Protein AF-A0A7X7PUK9-F1 (afdb_monomer_lite)

Secondary structure (DSSP, 8-state):
----------SPPHHHHHHHHHHHHHHHHHHHHHHHHHHHHHHHHHT-HHHHHHHHHHHHTTS---STHHHHHHHHHHHHHHHHHT-B-TTSSBHHHHHHHHHHHHHHHS----

pLDDT: mean 83.89, std 15.98, range [38.12, 98.19]

Foldseek 3Di:
DDDDDPDDPPDDPPVVNVVVVVVLVVLLVVLLVQLLVQLVVQLVVCVPPVNLVVVLVVVQVVPDDDDPVSVVSSVVSVVVSVCQQCDADPVNDRPSSVVSSVVSSCVSSDDPDD

Structure (mmCIF, N/CA/C/O backbone):
data_AF-A0A7X7PUK9-F1
#
_entry.id   AF-A0A7X7PUK9-F1
#
loop_
_atom_site.group_PDB
_atom_site.id
_atom_site.type_symbol
_atom_site.label_atom_id
_atom_site.label_alt_id
_atom_site.label_comp_id
_atom_site.label_asym_id
_atom_site.label_entity_id
_atom_site.label_seq_id
_atom_site.pdbx_PDB_ins_code
_atom_site.Cartn_x
_atom_site.Cartn_y
_atom_site.Cartn_z
_atom_site.occupancy
_atom_site.B_iso_or_equiv
_atom_site.auth_seq_id
_atom_site.auth_comp_id
_atom_site.auth_asym_id
_atom_site.auth_atom_id
_atom_site.pdbx_PDB_model_num
ATOM 1 N N . MET A 1 1 ? 38.718 -3.426 -13.494 1.00 38.31 1 MET A N 1
ATOM 2 C CA . MET A 1 1 ? 38.649 -2.531 -14.668 1.00 38.31 1 MET A CA 1
ATOM 3 C C . MET A 1 1 ? 39.143 -3.312 -15.881 1.00 38.31 1 MET A C 1
ATOM 5 O O . MET A 1 1 ? 40.341 -3.380 -16.107 1.00 38.31 1 MET A O 1
ATOM 9 N N . LYS A 1 2 ? 38.241 -4.029 -16.570 1.00 41.88 2 LYS A N 1
ATOM 10 C CA . LYS A 1 2 ? 38.564 -4.798 -17.783 1.00 41.88 2 LYS A CA 1
ATOM 11 C C . LYS A 1 2 ? 38.097 -3.946 -18.960 1.00 41.88 2 LYS A C 1
ATOM 13 O O . LYS A 1 2 ? 36.901 -3.775 -19.173 1.00 41.88 2 LYS A O 1
ATOM 18 N N . LEU A 1 3 ? 39.072 -3.274 -19.557 1.00 57.41 3 LEU A N 1
ATOM 19 C CA . LEU A 1 3 ? 38.918 -2.259 -20.583 1.00 57.41 3 LEU A CA 1
ATOM 20 C C . LEU A 1 3 ? 38.643 -2.956 -21.925 1.00 57.41 3 LEU A C 1
ATOM 22 O O . LEU A 1 3 ? 39.429 -3.802 -22.331 1.00 57.41 3 LEU A O 1
ATOM 26 N N . LEU A 1 4 ? 37.507 -2.601 -22.529 1.00 65.06 4 LEU A N 1
ATOM 27 C CA . LEU A 1 4 ? 37.165 -2.630 -23.957 1.00 65.06 4 LEU A CA 1
ATOM 28 C C . LEU A 1 4 ? 37.753 -3.784 -24.788 1.00 65.06 4 LEU A C 1
ATOM 30 O O . LEU A 1 4 ? 38.869 -3.699 -25.288 1.00 65.06 4 LEU A O 1
ATOM 34 N N . ASP A 1 5 ? 36.930 -4.808 -25.010 1.00 58.03 5 ASP A N 1
ATOM 35 C CA . ASP A 1 5 ? 37.115 -5.777 -26.090 1.00 58.03 5 ASP A CA 1
ATOM 36 C C . ASP A 1 5 ? 36.481 -5.206 -27.377 1.00 58.03 5 ASP A C 1
ATOM 38 O O . ASP A 1 5 ? 35.262 -4.976 -27.401 1.00 58.03 5 ASP A O 1
ATOM 42 N N . PRO A 1 6 ? 37.263 -4.888 -28.424 1.00 58.97 6 PRO A N 1
ATOM 43 C CA . PRO A 1 6 ? 36.730 -4.485 -29.711 1.00 58.97 6 PRO A CA 1
ATOM 44 C C . PRO A 1 6 ? 36.421 -5.749 -30.523 1.00 58.97 6 PRO A C 1
ATOM 46 O O . PRO A 1 6 ? 37.280 -6.602 -30.699 1.00 58.97 6 PRO A O 1
ATOM 49 N N . HIS A 1 7 ? 35.210 -5.821 -31.080 1.00 54.09 7 HIS A N 1
ATOM 50 C CA . HIS A 1 7 ? 34.703 -6.888 -31.964 1.00 54.09 7 HIS A CA 1
ATOM 51 C C . HIS A 1 7 ? 34.008 -8.070 -31.270 1.00 54.09 7 HIS A C 1
ATOM 53 O O . HIS A 1 7 ? 34.460 -9.208 -31.273 1.00 54.09 7 HIS A O 1
ATOM 59 N N . GLY A 1 8 ? 32.786 -7.811 -30.804 1.00 43.72 8 GLY A N 1
ATOM 60 C CA . GLY A 1 8 ? 31.835 -8.870 -30.481 1.00 43.72 8 GLY A CA 1
ATOM 61 C C . GLY A 1 8 ? 30.426 -8.329 -30.294 1.00 43.72 8 GLY A C 1
ATOM 62 O O . GLY A 1 8 ? 30.021 -8.126 -29.162 1.00 43.72 8 GLY A O 1
ATOM 63 N N . ASN A 1 9 ? 29.731 -8.048 -31.403 1.00 52.09 9 ASN A N 1
ATOM 64 C CA . ASN A 1 9 ? 28.274 -8.048 -31.667 1.00 52.09 9 ASN A CA 1
ATOM 65 C C . ASN A 1 9 ? 27.247 -8.093 -30.492 1.00 52.09 9 ASN A C 1
ATOM 67 O O . ASN A 1 9 ? 26.225 -8.766 -30.596 1.00 52.09 9 ASN A O 1
ATOM 71 N N . ARG A 1 10 ? 27.489 -7.429 -29.357 1.00 53.94 10 ARG A N 1
ATOM 72 C CA . ARG A 1 10 ? 26.629 -7.473 -28.152 1.00 53.94 10 ARG A CA 1
ATOM 73 C C . ARG A 1 10 ? 26.007 -6.130 -27.788 1.00 53.94 10 ARG A C 1
ATOM 75 O O . ARG A 1 10 ? 25.262 -6.053 -26.818 1.00 53.94 10 ARG A O 1
ATOM 82 N N . TYR A 1 11 ? 26.283 -5.091 -28.565 1.00 58.47 11 TYR A N 1
ATOM 83 C CA . TYR A 1 11 ? 25.535 -3.846 -28.502 1.00 58.47 11 TYR A CA 1
ATOM 84 C C . TYR A 1 11 ? 24.442 -3.919 -29.562 1.00 58.47 11 TYR A C 1
ATOM 86 O O . TYR A 1 11 ? 24.739 -4.032 -30.750 1.00 58.47 11 TYR A O 1
ATOM 94 N N . LEU A 1 12 ? 23.181 -3.848 -29.136 1.00 61.19 12 LEU A N 1
ATOM 95 C CA . LEU A 1 12 ? 22.118 -3.357 -30.008 1.00 61.19 12 LEU A CA 1
ATOM 96 C C . LEU A 1 12 ? 22.638 -2.072 -30.676 1.00 61.19 12 LEU A C 1
ATOM 98 O O . LEU A 1 12 ? 23.304 -1.269 -30.011 1.00 61.19 12 LEU A O 1
ATOM 102 N N . GLY A 1 13 ? 22.390 -1.882 -31.977 1.00 80.38 13 GLY A N 1
ATOM 103 C CA . GLY A 1 13 ? 22.756 -0.624 -32.635 1.00 80.38 13 GLY A CA 1
ATOM 104 C C . GLY A 1 13 ? 22.222 0.550 -31.808 1.00 80.38 13 GLY A C 1
ATOM 105 O O . GLY A 1 13 ? 21.202 0.401 -31.142 1.00 80.38 13 GLY A O 1
ATOM 106 N N . ALA A 1 14 ? 22.896 1.704 -31.794 1.00 79.69 14 ALA A N 1
ATOM 107 C CA . ALA A 1 14 ? 22.550 2.807 -30.882 1.00 79.69 14 ALA A CA 1
ATOM 108 C C . ALA A 1 14 ? 21.038 3.137 -30.854 1.00 79.69 14 ALA A C 1
ATOM 110 O O . ALA A 1 14 ? 20.476 3.417 -29.798 1.00 79.69 14 ALA A O 1
ATOM 111 N N . VAL A 1 15 ? 20.361 3.017 -32.002 1.00 84.88 15 VAL A N 1
ATOM 112 C CA . VAL A 1 15 ? 18.902 3.158 -32.139 1.00 84.88 15 VAL A CA 1
ATOM 113 C C . VAL A 1 15 ? 18.127 2.086 -31.365 1.00 84.88 15 VAL A C 1
ATOM 115 O O . VAL A 1 15 ? 17.179 2.408 -30.652 1.00 84.88 15 VAL A O 1
ATOM 118 N N . ASP A 1 16 ? 18.513 0.822 -31.490 1.00 84.25 16 ASP A N 1
ATOM 119 C CA . ASP A 1 16 ? 17.865 -0.300 -30.815 1.00 84.25 16 ASP A CA 1
ATOM 120 C C . ASP A 1 16 ? 18.096 -0.263 -29.299 1.00 84.25 16 ASP A C 1
ATOM 122 O O . ASP A 1 16 ? 17.181 -0.554 -28.529 1.00 84.25 16 ASP A O 1
ATOM 126 N N . ALA A 1 17 ? 19.282 0.172 -28.860 1.00 84.25 17 ALA A N 1
ATOM 127 C CA . ALA A 1 17 ? 19.574 0.390 -27.445 1.00 84.25 17 ALA A CA 1
ATOM 128 C C . ALA A 1 17 ? 18.658 1.475 -26.852 1.00 84.25 17 ALA A C 1
ATOM 130 O O . ALA A 1 17 ? 18.011 1.245 -25.832 1.00 84.25 17 ALA A O 1
ATOM 131 N N . ILE A 1 18 ? 18.520 2.617 -27.540 1.00 88.94 18 ILE A N 1
ATOM 132 C CA . ILE A 1 18 ? 17.604 3.694 -27.138 1.00 88.94 18 ILE A CA 1
ATOM 133 C C . ILE A 1 18 ? 16.157 3.184 -27.086 1.00 88.94 18 ILE A C 1
ATOM 135 O O . ILE A 1 18 ? 15.461 3.408 -26.096 1.00 88.94 18 ILE A O 1
ATOM 139 N N . ARG A 1 19 ? 15.694 2.461 -28.117 1.00 90.19 19 ARG A N 1
ATOM 140 C CA . ARG A 1 19 ? 14.335 1.888 -28.147 1.00 90.19 19 ARG A CA 1
ATOM 141 C C . ARG A 1 19 ? 14.083 0.941 -26.975 1.00 90.19 19 ARG A C 1
ATOM 143 O O . ARG A 1 19 ? 13.017 1.029 -26.368 1.00 90.19 19 ARG A O 1
ATOM 150 N N . SER A 1 20 ? 15.049 0.081 -26.648 1.00 87.94 20 SER A N 1
ATOM 151 C CA . SER A 1 20 ? 14.966 -0.808 -25.485 1.00 87.94 20 SER A CA 1
ATOM 152 C C . SER A 1 20 ? 14.835 -0.007 -24.193 1.00 87.94 20 SER A C 1
ATOM 154 O O . SER A 1 20 ? 13.904 -0.242 -23.431 1.00 87.94 20 SER A O 1
ATOM 156 N N . SER A 1 21 ? 15.677 1.011 -23.987 1.00 89.88 21 SER A N 1
ATOM 157 C CA . SER A 1 21 ? 15.602 1.856 -22.789 1.00 89.88 21 SER A CA 1
ATOM 158 C C . SER A 1 21 ? 14.248 2.559 -22.646 1.00 89.88 21 SER A C 1
ATOM 160 O O . SER A 1 21 ? 13.695 2.607 -21.551 1.00 89.88 21 SER A O 1
ATOM 162 N N . PHE A 1 22 ? 13.664 3.064 -23.739 1.00 94.00 22 PHE A N 1
ATOM 163 C CA . PHE A 1 22 ? 12.316 3.647 -23.704 1.00 94.00 22 PHE A CA 1
ATOM 164 C C . PHE A 1 22 ? 11.229 2.615 -23.372 1.00 94.00 22 PHE A C 1
ATOM 166 O O . PHE A 1 22 ? 10.283 2.931 -22.648 1.00 94.00 22 PHE A O 1
ATOM 173 N N . ALA A 1 23 ? 11.345 1.389 -23.888 1.00 91.81 23 ALA A N 1
ATOM 174 C CA . ALA A 1 23 ? 10.409 0.311 -23.576 1.00 91.81 23 ALA A CA 1
ATOM 175 C C . ALA A 1 23 ? 10.485 -0.100 -22.095 1.00 91.81 23 ALA A C 1
ATOM 177 O O . ALA A 1 23 ? 9.444 -0.272 -21.451 1.00 91.81 23 ALA A O 1
ATOM 178 N N . ASP A 1 24 ? 11.696 -0.178 -21.545 1.00 91.69 24 ASP A N 1
ATOM 179 C CA . ASP A 1 24 ? 11.934 -0.486 -20.135 1.00 91.69 24 ASP A CA 1
ATOM 180 C C . ASP A 1 24 ? 11.370 0.618 -19.232 1.00 91.69 24 ASP A C 1
ATOM 182 O O . ASP A 1 24 ? 10.626 0.328 -18.294 1.00 91.69 24 ASP A O 1
ATOM 186 N N . LEU A 1 25 ? 11.620 1.892 -19.562 1.00 94.31 25 LEU A N 1
ATOM 187 C CA . LEU A 1 25 ? 11.069 3.038 -18.828 1.00 94.31 25 LEU A CA 1
ATOM 188 C C . LEU A 1 25 ? 9.538 3.048 -18.830 1.00 94.31 25 LEU A C 1
ATOM 190 O O . LEU A 1 25 ? 8.919 3.249 -17.784 1.00 94.31 25 LEU A O 1
ATOM 194 N N . ARG A 1 26 ? 8.912 2.791 -19.983 1.00 95.12 26 ARG A N 1
ATOM 195 C CA . ARG A 1 26 ? 7.448 2.719 -20.086 1.00 95.12 26 ARG A CA 1
ATOM 196 C C . ARG A 1 26 ? 6.882 1.584 -19.234 1.00 95.12 26 ARG A C 1
ATOM 198 O O . ARG A 1 26 ? 5.864 1.769 -18.568 1.00 95.12 26 ARG A O 1
ATOM 205 N N . THR A 1 27 ? 7.531 0.422 -19.257 1.00 95.12 27 THR A N 1
ATOM 206 C CA . THR A 1 27 ? 7.130 -0.735 -18.447 1.00 95.12 27 THR A CA 1
ATOM 207 C C . THR A 1 27 ? 7.252 -0.415 -16.963 1.00 95.12 27 THR A C 1
ATOM 209 O O . THR A 1 27 ? 6.293 -0.608 -16.219 1.00 95.12 27 THR A O 1
ATOM 212 N N . HIS A 1 28 ? 8.381 0.161 -16.550 1.00 95.19 28 HIS A N 1
ATOM 213 C CA . HIS A 1 28 ? 8.617 0.590 -15.176 1.00 95.19 28 HIS A CA 1
ATOM 214 C C . HIS A 1 28 ? 7.549 1.581 -14.693 1.00 95.19 28 HIS A C 1
ATOM 216 O O . HIS A 1 28 ? 6.930 1.351 -13.656 1.00 95.19 28 HIS A O 1
ATOM 222 N N . GLN A 1 29 ? 7.273 2.643 -15.458 1.00 96.50 29 GLN A N 1
ATOM 223 C CA . GLN A 1 29 ? 6.263 3.640 -15.089 1.00 96.50 29 GLN A CA 1
ATOM 224 C C . GLN A 1 29 ? 4.859 3.033 -14.988 1.00 96.50 29 GLN A C 1
ATOM 226 O O . GLN A 1 29 ? 4.134 3.310 -14.033 1.00 96.50 29 GLN A O 1
ATOM 231 N N . SER A 1 30 ? 4.475 2.175 -15.938 1.00 97.38 30 SER A N 1
ATOM 232 C CA . SER A 1 30 ? 3.171 1.508 -15.898 1.00 97.38 30 SER A CA 1
ATOM 233 C C . SER A 1 30 ? 3.041 0.558 -14.706 1.00 97.38 30 SER A C 1
ATOM 235 O O . SER A 1 30 ? 1.972 0.495 -14.101 1.00 97.38 30 SER A O 1
ATOM 237 N N . ALA A 1 31 ? 4.101 -0.186 -14.380 1.00 97.38 31 ALA A N 1
ATOM 238 C CA . ALA A 1 31 ? 4.127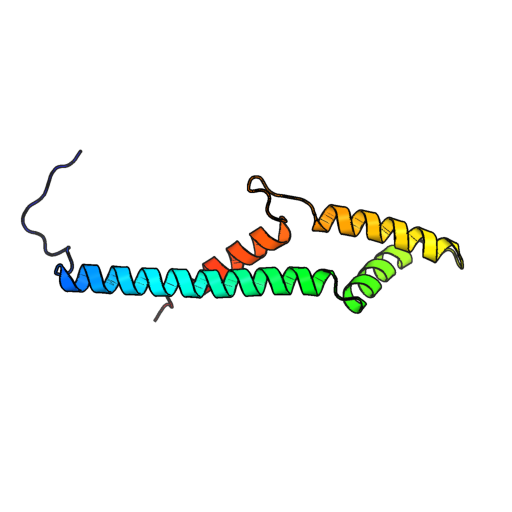 -1.085 -13.233 1.00 97.38 31 ALA A CA 1
ATOM 239 C C . ALA A 1 31 ? 4.043 -0.305 -11.918 1.00 97.38 31 ALA A C 1
ATOM 241 O O . ALA A 1 31 ? 3.258 -0.667 -11.047 1.00 97.38 31 ALA A O 1
ATOM 242 N N . LEU A 1 32 ? 4.788 0.798 -11.806 1.00 97.75 32 LEU A N 1
ATOM 243 C CA . LEU A 1 32 ? 4.771 1.665 -10.633 1.00 97.75 32 LEU A CA 1
ATOM 244 C C . LEU A 1 32 ? 3.380 2.260 -10.382 1.00 97.75 32 LEU A C 1
ATOM 246 O O . LEU A 1 32 ? 2.893 2.200 -9.258 1.00 97.75 32 LEU A O 1
ATOM 250 N N . MET A 1 33 ? 2.714 2.784 -11.415 1.00 98.19 33 MET A N 1
ATOM 251 C CA . MET A 1 33 ? 1.365 3.347 -11.265 1.00 98.19 33 MET A CA 1
ATOM 252 C C . MET A 1 33 ? 0.343 2.288 -10.843 1.00 98.19 33 MET A C 1
ATOM 254 O O . MET A 1 33 ? -0.450 2.531 -9.937 1.00 98.19 33 MET A O 1
ATOM 258 N N . ALA A 1 34 ? 0.399 1.095 -11.444 1.00 98.00 34 ALA A N 1
ATOM 259 C CA . ALA A 1 34 ? -0.463 -0.018 -11.048 1.00 98.00 34 ALA A CA 1
ATOM 260 C C . ALA A 1 34 ? -0.212 -0.451 -9.5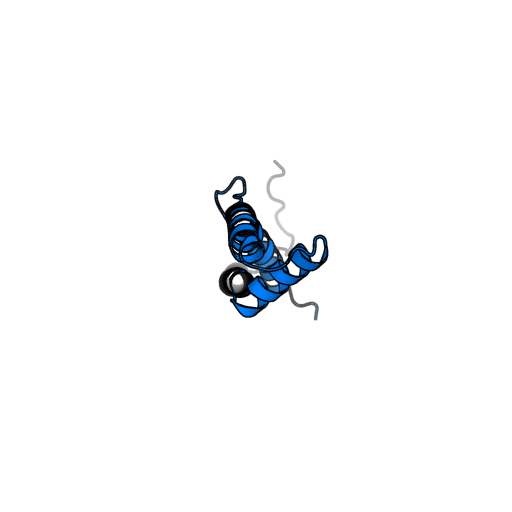96 1.00 98.00 34 ALA A C 1
ATOM 262 O O . ALA A 1 34 ? -1.153 -0.762 -8.873 1.00 98.00 34 ALA A O 1
ATOM 263 N N . ALA A 1 35 ? 1.047 -0.441 -9.164 1.00 98.12 35 ALA A N 1
ATOM 264 C CA . ALA A 1 35 ? 1.423 -0.801 -7.809 1.00 98.12 35 ALA A CA 1
ATOM 265 C C . ALA A 1 35 ? 0.966 0.233 -6.771 1.00 98.12 35 ALA A C 1
ATOM 267 O O . ALA A 1 35 ? 0.459 -0.149 -5.722 1.00 98.12 35 ALA A O 1
ATOM 268 N N . ILE A 1 36 ? 1.090 1.531 -7.068 1.00 98.19 36 ILE A N 1
ATOM 269 C CA . ILE A 1 36 ? 0.584 2.603 -6.194 1.00 98.19 36 ILE A CA 1
ATOM 270 C C . ILE A 1 36 ? -0.936 2.503 -6.057 1.00 98.19 36 ILE A C 1
ATOM 272 O O . ILE A 1 36 ? -1.460 2.658 -4.954 1.00 98.19 36 ILE A O 1
ATOM 276 N N . GLN A 1 37 ? -1.636 2.230 -7.162 1.00 98.19 37 GLN A N 1
ATOM 277 C CA . GLN A 1 37 ? -3.081 2.036 -7.140 1.00 98.19 37 GLN A CA 1
ATOM 278 C C . GLN A 1 37 ? -3.455 0.849 -6.244 1.00 98.19 37 GLN A C 1
ATOM 280 O O . GLN A 1 37 ? -4.211 1.033 -5.298 1.00 98.19 37 GLN A O 1
ATOM 285 N N . ALA A 1 38 ? -2.854 -0.323 -6.471 1.00 98.12 38 ALA A N 1
ATOM 286 C CA . ALA A 1 38 ? -3.124 -1.521 -5.676 1.00 98.12 38 ALA A CA 1
ATOM 287 C C . ALA A 1 38 ? -2.830 -1.319 -4.180 1.00 98.12 38 ALA A C 1
ATOM 289 O O . ALA A 1 38 ? -3.647 -1.670 -3.335 1.00 98.12 38 ALA A O 1
ATOM 290 N N . ALA A 1 39 ? -1.707 -0.681 -3.843 1.00 97.31 39 ALA A N 1
ATOM 291 C CA . ALA A 1 39 ? -1.351 -0.381 -2.459 1.00 97.31 39 ALA A CA 1
ATOM 292 C C . ALA A 1 39 ? -2.326 0.598 -1.788 1.00 97.31 39 ALA A C 1
ATOM 294 O O . ALA A 1 39 ? -2.603 0.485 -0.593 1.00 97.31 39 ALA A O 1
ATOM 295 N N . THR A 1 40 ? -2.867 1.552 -2.548 1.00 96.62 40 THR A N 1
ATOM 296 C CA . THR A 1 40 ? -3.903 2.469 -2.053 1.00 96.62 40 THR A CA 1
ATOM 297 C C . THR A 1 40 ? -5.224 1.733 -1.837 1.00 96.62 40 THR A C 1
ATOM 299 O O . THR A 1 40 ? -5.835 1.886 -0.780 1.00 96.62 40 THR A O 1
ATOM 302 N N . ASP A 1 41 ? -5.638 0.903 -2.795 1.00 96.94 41 ASP A N 1
ATOM 303 C CA . ASP A 1 41 ? -6.862 0.102 -2.706 1.00 96.94 41 ASP A CA 1
ATOM 304 C C . ASP A 1 41 ? -6.806 -0.883 -1.524 1.00 96.94 41 ASP A C 1
ATOM 306 O O . ASP A 1 41 ? -7.794 -1.050 -0.807 1.00 96.94 41 ASP A O 1
ATOM 310 N N . GLU A 1 42 ? -5.640 -1.475 -1.252 1.00 95.19 42 GLU A N 1
ATOM 311 C CA . GLU A 1 42 ? -5.412 -2.334 -0.085 1.00 95.19 42 GLU A CA 1
ATOM 312 C C . GLU A 1 42 ? -5.618 -1.561 1.226 1.00 95.19 42 GLU A C 1
ATOM 314 O O . GLU A 1 42 ? -6.367 -2.009 2.094 1.00 95.19 42 GLU A O 1
ATOM 319 N N . LEU A 1 43 ? -5.031 -0.364 1.368 1.00 93.75 43 LEU A N 1
ATOM 320 C CA . LEU A 1 43 ? -5.263 0.478 2.548 1.00 93.75 43 LEU A CA 1
ATOM 321 C C . LEU A 1 43 ? -6.746 0.834 2.717 1.00 93.75 43 LEU A C 1
ATOM 323 O O . LEU A 1 43 ? -7.266 0.751 3.830 1.00 93.75 43 LEU A O 1
ATOM 327 N N . MET A 1 44 ? -7.420 1.207 1.625 1.00 94.81 44 MET A N 1
ATOM 328 C CA . MET A 1 44 ? -8.847 1.542 1.634 1.00 94.81 44 MET A CA 1
ATOM 329 C C . MET A 1 44 ? -9.707 0.345 2.045 1.00 94.81 44 MET A C 1
ATOM 331 O O . MET A 1 44 ? -10.627 0.499 2.844 1.00 94.81 44 MET A O 1
ATOM 335 N N . THR A 1 45 ? -9.371 -0.853 1.570 1.00 93.62 45 THR A N 1
ATOM 336 C CA . THR A 1 45 ? -10.066 -2.096 1.934 1.00 93.62 45 THR A CA 1
ATOM 337 C C . THR A 1 45 ? -9.930 -2.386 3.429 1.00 93.62 45 THR A C 1
ATOM 339 O O . THR A 1 45 ? -10.896 -2.774 4.077 1.00 93.62 45 THR A O 1
ATOM 342 N N . ARG A 1 46 ? -8.764 -2.124 4.038 1.00 90.31 46 ARG A N 1
ATOM 343 C CA . ARG A 1 46 ? -8.569 -2.344 5.485 1.00 90.31 46 ARG A CA 1
ATOM 344 C C . ARG A 1 46 ? -9.396 -1.431 6.381 1.00 90.31 46 ARG A C 1
ATOM 346 O O . ARG A 1 46 ? -9.619 -1.796 7.534 1.00 90.31 46 ARG A O 1
ATOM 353 N N . ILE A 1 47 ? -9.778 -0.252 5.895 1.00 92.81 47 ILE A N 1
ATOM 354 C CA . ILE A 1 47 ? -10.619 0.701 6.633 1.00 92.81 47 ILE A CA 1
ATOM 355 C C . ILE A 1 47 ? -12.092 0.625 6.221 1.00 92.81 47 ILE A C 1
ATOM 357 O O . ILE A 1 47 ? -12.902 1.415 6.708 1.00 92.81 47 ILE A O 1
ATOM 361 N N . GLU A 1 48 ? -12.440 -0.298 5.323 1.00 93.62 48 GLU A N 1
ATOM 362 C CA . GLU A 1 48 ? -13.814 -0.513 4.895 1.00 93.62 48 GLU A CA 1
ATOM 363 C C . GLU A 1 48 ? -14.661 -0.900 6.124 1.00 93.62 48 GLU A C 1
ATOM 365 O O . GLU A 1 48 ? -14.246 -1.756 6.915 1.00 93.62 48 GLU A O 1
ATOM 370 N N . PRO A 1 49 ? -15.806 -0.231 6.370 1.00 91.56 49 PRO A N 1
ATOM 371 C CA . PRO A 1 49 ? -16.547 -0.418 7.613 1.00 91.56 49 PRO A CA 1
ATOM 372 C C . PRO A 1 49 ? -16.970 -1.865 7.869 1.00 91.56 49 PRO A C 1
ATOM 374 O O . PRO A 1 49 ? -16.961 -2.288 9.026 1.00 91.56 49 PRO A O 1
ATOM 377 N N . SER A 1 50 ? -17.329 -2.622 6.825 1.00 91.81 50 SER A N 1
ATOM 378 C CA . SER A 1 50 ? -17.769 -4.008 6.986 1.00 91.81 50 SER A CA 1
ATOM 379 C C . SER A 1 50 ? -16.606 -4.946 7.335 1.00 91.81 50 SER A C 1
ATOM 381 O O . SER A 1 50 ? -16.723 -5.713 8.293 1.00 91.81 50 SER A O 1
ATOM 383 N N . GLU A 1 51 ? -15.451 -4.797 6.681 1.00 89.94 51 GLU A N 1
ATOM 384 C CA . GLU A 1 51 ? -14.191 -5.474 7.026 1.00 89.94 51 GLU A CA 1
ATOM 385 C C . GLU A 1 51 ? -13.740 -5.162 8.461 1.00 89.94 51 GLU A C 1
ATOM 387 O O . GLU A 1 51 ? -13.373 -6.060 9.230 1.00 89.94 51 GLU A O 1
ATOM 392 N N . LEU A 1 52 ? -13.804 -3.886 8.862 1.00 90.94 52 LEU A N 1
ATOM 393 C CA . LEU A 1 52 ? -13.477 -3.458 10.222 1.00 90.94 52 LEU A CA 1
ATOM 394 C C . LEU A 1 52 ? -14.411 -4.084 11.254 1.00 90.94 52 LEU A C 1
ATOM 396 O O . LEU A 1 52 ? -13.942 -4.626 12.259 1.00 90.94 52 LEU A O 1
ATOM 400 N N . GLN A 1 53 ? -15.720 -4.033 11.003 1.00 88.69 53 GLN A N 1
ATOM 401 C CA . GLN A 1 53 ? -16.710 -4.617 11.896 1.00 88.69 53 GLN A CA 1
ATOM 402 C C . GLN A 1 53 ? -16.501 -6.129 12.024 1.00 88.69 53 GLN A C 1
ATOM 404 O O . GLN A 1 53 ? -16.442 -6.637 13.143 1.00 88.69 53 GLN A O 1
ATOM 409 N N . GLU A 1 54 ? -16.305 -6.848 10.915 1.00 89.00 54 GLU A N 1
ATOM 410 C CA . GLU A 1 54 ? -16.068 -8.291 10.953 1.00 89.00 54 GLU A CA 1
ATOM 411 C C . GLU A 1 54 ? -14.785 -8.629 11.730 1.00 89.00 54 GLU A C 1
ATOM 413 O O . GLU A 1 54 ? -14.761 -9.543 12.563 1.00 89.00 54 GLU A O 1
ATOM 418 N N . ARG A 1 55 ? -13.710 -7.860 11.516 1.00 86.31 55 ARG A N 1
ATOM 419 C CA . ARG A 1 55 ? -12.454 -8.013 12.258 1.00 86.31 55 ARG A CA 1
ATOM 420 C C . ARG A 1 55 ? -12.651 -7.796 13.756 1.00 86.31 55 ARG A C 1
ATOM 422 O O . ARG A 1 55 ? -12.139 -8.596 14.545 1.00 86.31 55 ARG A O 1
ATOM 429 N N . PHE A 1 56 ? -13.374 -6.754 14.152 1.00 89.00 56 PHE A N 1
ATOM 430 C CA . PHE A 1 56 ? -13.616 -6.445 15.560 1.00 89.00 56 PHE A CA 1
ATOM 431 C C . PHE A 1 56 ? -14.537 -7.476 16.217 1.00 89.00 56 PHE A C 1
ATOM 433 O O . PHE A 1 56 ? -14.230 -7.966 17.306 1.00 89.00 56 PHE A O 1
ATOM 440 N N . ASP A 1 57 ? -15.588 -7.911 15.522 1.00 84.62 57 ASP A N 1
ATOM 441 C CA . ASP A 1 57 ? -16.494 -8.964 15.983 1.00 84.62 57 ASP A CA 1
ATOM 442 C C . ASP A 1 57 ? -15.766 -10.298 16.196 1.00 84.62 57 ASP A C 1
ATOM 444 O O . ASP A 1 57 ? -16.016 -10.995 17.186 1.00 84.62 57 ASP A O 1
ATOM 448 N N . ARG A 1 58 ? -14.810 -10.652 15.325 1.00 82.50 58 ARG A N 1
ATOM 449 C CA . ARG A 1 58 ? -13.937 -11.823 15.537 1.00 82.50 58 ARG A CA 1
ATOM 450 C C . ARG A 1 58 ? -13.087 -11.690 16.807 1.00 82.50 58 ARG A C 1
ATOM 452 O O . ARG A 1 58 ? -12.919 -12.682 17.517 1.00 82.50 58 ARG A O 1
ATOM 459 N N . GLY A 1 59 ? -12.587 -10.493 17.119 1.00 75.31 59 GLY A N 1
ATOM 460 C CA . GLY A 1 59 ? -11.852 -10.216 18.361 1.00 75.31 59 GLY A CA 1
ATOM 461 C C . GLY A 1 59 ? -12.727 -10.344 19.614 1.00 75.31 59 GLY A C 1
ATOM 462 O O . GLY A 1 59 ? -12.315 -10.936 20.611 1.00 75.31 59 GLY A O 1
ATOM 463 N N . LEU A 1 60 ? -13.972 -9.871 19.539 1.00 74.75 60 LEU A N 1
ATOM 464 C CA . LEU A 1 60 ? -14.935 -9.864 20.647 1.00 74.75 60 LEU A CA 1
ATOM 465 C C . LEU A 1 60 ? -15.499 -11.244 20.994 1.00 74.75 60 LEU A C 1
ATOM 467 O O . LEU A 1 60 ? -15.734 -11.528 22.172 1.00 74.75 60 LEU A O 1
ATOM 471 N N . LYS A 1 61 ? -15.669 -12.132 20.004 1.00 65.38 61 LYS A N 1
ATOM 472 C CA . LYS A 1 61 ? -16.133 -13.519 20.217 1.00 65.38 61 LYS A CA 1
ATOM 473 C C . LYS A 1 61 ? -15.229 -14.329 21.161 1.00 65.38 61 LYS A C 1
ATOM 475 O O . LYS A 1 61 ? -15.678 -15.336 21.699 1.00 65.38 61 LYS A O 1
ATOM 480 N N . ARG A 1 62 ? -13.991 -13.884 21.419 1.00 62.03 62 ARG A N 1
ATOM 481 C CA . ARG A 1 62 ? -13.073 -14.494 22.401 1.00 62.03 62 ARG A CA 1
ATOM 482 C C . ARG A 1 62 ? -13.322 -14.078 23.860 1.00 62.03 62 ARG A C 1
ATOM 484 O O . ARG A 1 62 ? -12.682 -14.629 24.747 1.00 62.03 62 ARG A O 1
ATOM 491 N N . GLY A 1 63 ? -14.251 -13.160 24.139 1.00 58.88 63 GLY A N 1
ATOM 492 C CA . GLY A 1 63 ? -14.541 -12.702 25.502 1.00 58.88 63 GLY A CA 1
ATOM 493 C C . GLY A 1 63 ? -15.923 -12.066 25.621 1.00 58.88 63 GLY A C 1
ATOM 494 O O . GLY A 1 63 ? -16.043 -10.841 25.703 1.00 58.88 63 GLY A O 1
ATOM 495 N N . ALA A 1 64 ? -16.968 -12.894 25.614 1.00 53.50 64 ALA A N 1
ATOM 496 C CA . ALA A 1 64 ? -18.358 -12.451 25.666 1.00 53.50 64 ALA A CA 1
ATOM 497 C C . ALA A 1 64 ? -18.720 -11.851 27.041 1.00 53.50 64 ALA A C 1
ATOM 499 O O . ALA A 1 64 ? -18.852 -12.573 28.025 1.00 53.50 64 ALA A O 1
ATOM 500 N N . ILE A 1 65 ? -18.921 -10.529 27.095 1.00 56.41 65 ILE A N 1
ATOM 501 C CA . ILE A 1 65 ? -19.651 -9.837 28.170 1.00 56.41 65 ILE A CA 1
ATOM 502 C C . ILE A 1 65 ? -20.584 -8.820 27.499 1.00 56.41 65 ILE A C 1
ATOM 504 O O . ILE A 1 65 ? -20.160 -8.074 26.620 1.00 56.41 65 ILE A O 1
ATOM 508 N N . LEU A 1 66 ? -21.859 -8.838 27.885 1.00 60.78 66 LEU A N 1
ATOM 509 C CA . LEU A 1 66 ? -22.965 -8.106 27.259 1.00 60.78 66 LEU A CA 1
ATOM 510 C C . LEU A 1 66 ? -22.933 -6.588 27.554 1.00 60.78 66 LEU A C 1
ATOM 512 O O . LEU A 1 66 ? -22.564 -6.163 28.647 1.00 60.78 66 LEU A O 1
ATOM 516 N N . GLY A 1 67 ? -23.423 -5.770 26.612 1.00 65.94 67 GLY A N 1
ATOM 517 C CA . GLY A 1 67 ? -23.813 -4.368 26.849 1.00 65.94 67 GLY A CA 1
ATOM 518 C C . GLY A 1 67 ? -22.735 -3.307 26.582 1.00 65.94 67 GLY A C 1
ATOM 519 O O . GLY A 1 67 ? -21.902 -3.462 25.694 1.00 65.94 67 GLY A O 1
ATOM 520 N N . ALA A 1 68 ? -22.770 -2.195 27.333 1.00 60.19 68 ALA A N 1
ATOM 521 C CA . ALA A 1 68 ? -21.904 -1.012 27.168 1.00 60.19 68 ALA A CA 1
ATOM 522 C C . ALA A 1 68 ? -20.389 -1.320 27.150 1.00 60.19 68 ALA A C 1
ATOM 524 O O . ALA A 1 68 ? -19.624 -0.559 26.558 1.00 60.19 68 ALA A O 1
ATOM 525 N N . ALA A 1 69 ? -19.980 -2.465 27.710 1.00 64.31 69 ALA A N 1
ATOM 526 C CA . ALA A 1 69 ? -18.629 -3.012 27.611 1.00 64.31 69 ALA A CA 1
ATOM 527 C C . ALA A 1 69 ? -18.174 -3.254 26.156 1.00 64.31 69 ALA A C 1
ATOM 529 O O . ALA A 1 69 ? -16.992 -3.107 25.862 1.00 64.31 69 ALA A O 1
ATOM 530 N N . ASN A 1 70 ? -19.091 -3.554 25.227 1.00 69.50 70 ASN A N 1
ATOM 531 C CA . ASN A 1 70 ? -18.754 -3.715 23.811 1.00 69.50 70 ASN A CA 1
ATOM 532 C C . ASN A 1 70 ? -18.304 -2.397 23.179 1.00 69.50 70 ASN A C 1
ATOM 534 O O . ASN A 1 70 ? -17.317 -2.398 22.459 1.00 69.50 70 ASN A O 1
ATOM 538 N N . ARG A 1 71 ? -18.959 -1.262 23.471 1.00 71.12 71 ARG A N 1
ATOM 539 C CA . ARG A 1 71 ? -18.560 0.033 22.882 1.00 71.12 71 ARG A CA 1
ATOM 540 C C . ARG A 1 71 ? -17.147 0.441 23.292 1.00 71.12 71 ARG A C 1
ATOM 542 O O . ARG A 1 71 ? -16.403 0.955 22.468 1.00 71.12 71 ARG A O 1
ATOM 549 N N . MET A 1 72 ? -16.783 0.172 24.544 1.00 77.44 72 MET A N 1
ATOM 550 C CA . MET A 1 72 ? -15.445 0.450 25.065 1.00 77.44 72 MET A CA 1
ATOM 551 C C . MET A 1 72 ? -14.399 -0.480 24.427 1.00 77.44 72 MET A C 1
ATOM 553 O O . MET A 1 72 ? -13.403 -0.000 23.905 1.00 77.44 72 MET A O 1
ATOM 557 N N . LYS A 1 73 ? -14.696 -1.784 24.311 1.00 81.69 73 LYS A N 1
ATOM 558 C CA . LYS A 1 73 ? -13.824 -2.744 23.609 1.00 81.69 73 LYS A CA 1
ATOM 559 C C . LYS A 1 73 ? -13.640 -2.434 22.120 1.00 81.69 73 LYS A C 1
ATOM 561 O O . LYS A 1 73 ? -12.552 -2.612 21.592 1.00 81.69 73 LYS A O 1
ATOM 566 N N . TYR A 1 74 ? -14.687 -1.984 21.430 1.00 87.12 74 TYR A N 1
ATOM 567 C CA . TYR A 1 74 ? -14.601 -1.557 20.029 1.00 87.12 74 TYR A CA 1
ATOM 568 C C . TYR A 1 74 ? -13.630 -0.383 19.854 1.00 87.12 74 TYR A C 1
ATOM 570 O O . TYR A 1 74 ? -12.897 -0.330 18.871 1.00 87.12 74 TYR A O 1
ATOM 578 N N . TRP A 1 75 ? -13.612 0.544 20.814 1.00 88.25 75 TRP A N 1
ATOM 579 C CA . TRP A 1 75 ? -12.671 1.657 20.813 1.00 88.25 75 TRP A CA 1
ATOM 580 C C . TRP A 1 75 ? -11.228 1.193 21.035 1.00 88.25 75 TRP A C 1
ATOM 582 O O . TRP A 1 75 ? -10.342 1.606 20.290 1.00 88.25 75 TRP A O 1
ATOM 592 N N . ASP A 1 76 ? -11.001 0.281 21.983 1.00 89.56 76 ASP A N 1
ATOM 593 C CA . ASP A 1 76 ? -9.675 -0.306 22.214 1.00 89.56 76 ASP A CA 1
ATOM 594 C C . ASP A 1 76 ? -9.165 -1.038 20.956 1.00 89.56 76 ASP A C 1
ATOM 596 O O . ASP A 1 76 ? -8.047 -0.795 20.498 1.00 89.56 76 ASP A O 1
ATOM 600 N N . LEU A 1 77 ? -10.024 -1.843 20.315 1.00 90.81 77 LEU A N 1
ATOM 601 C CA . LEU A 1 77 ? -9.717 -2.527 19.051 1.00 90.81 77 LEU A CA 1
ATOM 602 C C . LEU A 1 77 ? -9.417 -1.547 17.910 1.00 90.81 77 LEU A C 1
ATOM 604 O O . LEU A 1 77 ? -8.553 -1.816 17.073 1.00 90.81 77 LEU A O 1
ATOM 608 N N . TYR A 1 78 ? -10.104 -0.406 17.872 1.00 91.56 78 TYR A N 1
ATOM 609 C CA . TYR A 1 78 ? -9.821 0.649 16.906 1.00 91.56 78 TYR A CA 1
ATOM 610 C C . TYR A 1 78 ? -8.457 1.306 17.144 1.00 91.56 78 TYR A C 1
ATOM 612 O O . TYR A 1 78 ? -7.725 1.525 16.179 1.00 91.56 78 TYR A O 1
ATOM 620 N N . ILE A 1 79 ? -8.083 1.588 18.398 1.00 92.44 79 ILE A N 1
ATOM 621 C CA . ILE A 1 79 ? -6.757 2.136 18.729 1.00 92.44 79 ILE A CA 1
ATOM 622 C C . ILE A 1 79 ? -5.659 1.174 18.264 1.00 92.44 79 ILE A C 1
ATOM 624 O O . ILE A 1 79 ? -4.725 1.599 17.580 1.00 92.44 79 ILE A O 1
ATOM 628 N N . GLU A 1 80 ? -5.786 -0.114 18.586 1.00 92.12 80 GLU A N 1
ATOM 629 C CA . GLU A 1 80 ? -4.840 -1.148 18.152 1.00 92.12 80 GLU A CA 1
ATOM 630 C C . GLU A 1 80 ? -4.765 -1.239 16.623 1.00 92.12 80 GLU A C 1
ATOM 632 O O . GLU A 1 80 ? -3.678 -1.259 16.039 1.00 92.12 80 GLU A O 1
ATOM 637 N N . PHE A 1 81 ? -5.922 -1.243 15.955 1.00 93.12 81 PHE A N 1
ATOM 638 C CA . PHE A 1 81 ? -6.001 -1.239 14.498 1.00 93.12 81 PHE A CA 1
ATOM 639 C C . PHE A 1 81 ? -5.291 -0.027 13.889 1.00 93.12 81 PHE A C 1
ATOM 641 O O . PHE A 1 81 ? -4.497 -0.185 12.963 1.00 93.12 81 PHE A O 1
ATOM 648 N N . TYR A 1 82 ? -5.541 1.172 14.416 1.00 92.31 82 TYR A N 1
ATOM 649 C CA . TYR A 1 82 ? -4.943 2.406 13.921 1.00 92.31 82 TYR A CA 1
ATOM 650 C C . TYR A 1 82 ? -3.421 2.415 14.098 1.00 92.31 82 TYR A C 1
ATOM 652 O O . TYR A 1 82 ? -2.706 2.862 13.199 1.00 92.31 82 TYR A O 1
ATOM 660 N N . GLN A 1 83 ? -2.916 1.910 15.230 1.00 92.25 83 GLN A N 1
ATOM 661 C CA . GLN A 1 83 ? -1.477 1.763 15.469 1.00 92.25 83 GLN A CA 1
ATOM 662 C C . GLN A 1 83 ? -0.841 0.799 14.466 1.00 92.25 83 GLN A C 1
ATOM 664 O O . GLN A 1 83 ? 0.189 1.127 13.878 1.00 92.25 83 GLN A O 1
ATOM 669 N N . ALA A 1 84 ? -1.478 -0.349 14.223 1.00 90.75 84 ALA A N 1
ATOM 670 C CA . ALA A 1 84 ? -1.005 -1.321 13.244 1.00 90.75 84 ALA A CA 1
ATOM 671 C C . ALA A 1 84 ? -1.020 -0.749 11.815 1.00 90.75 84 ALA A C 1
ATOM 673 O O . ALA A 1 84 ? -0.038 -0.877 11.089 1.00 90.75 84 ALA A O 1
ATOM 674 N N . LEU A 1 85 ? -2.101 -0.065 11.422 1.00 90.88 85 LEU A N 1
ATOM 675 C CA . LEU A 1 85 ? -2.235 0.543 10.095 1.00 90.88 85 LEU A CA 1
ATOM 676 C C . LEU A 1 85 ? -1.197 1.653 9.856 1.00 90.88 85 LEU A C 1
ATOM 678 O O . LEU A 1 85 ? -0.730 1.837 8.734 1.00 90.88 85 LEU A O 1
ATOM 682 N N . ASN A 1 86 ? -0.821 2.387 10.907 1.00 90.50 86 ASN A N 1
ATOM 683 C CA . ASN A 1 86 ? 0.149 3.479 10.822 1.00 90.50 86 ASN A CA 1
ATOM 684 C C . ASN A 1 86 ? 1.596 3.075 11.080 1.00 90.50 86 ASN A C 1
ATOM 686 O O . ASN A 1 86 ? 2.462 3.952 11.014 1.00 90.50 86 ASN A O 1
ATOM 690 N N . GLN A 1 87 ? 1.880 1.800 11.348 1.00 94.50 87 GLN A N 1
ATOM 691 C CA . GLN A 1 87 ? 3.251 1.330 11.490 1.00 94.50 87 GLN A CA 1
ATOM 692 C C . GLN A 1 87 ? 4.041 1.678 10.223 1.00 94.50 87 GLN A C 1
ATOM 694 O O . GLN A 1 87 ? 3.628 1.347 9.109 1.00 94.50 87 GLN A O 1
ATOM 699 N N . ARG A 1 88 ? 5.161 2.388 10.392 1.00 95.00 88 ARG A N 1
ATOM 700 C CA . ARG A 1 88 ? 5.996 2.863 9.285 1.00 95.00 88 ARG A CA 1
ATOM 701 C C . ARG A 1 88 ? 7.243 2.004 9.127 1.00 95.00 88 ARG A C 1
ATOM 703 O O . ARG A 1 88 ? 7.808 1.548 10.117 1.00 95.00 88 ARG A O 1
ATOM 710 N N . ASN A 1 89 ? 7.666 1.808 7.884 1.00 94.56 89 ASN A N 1
ATOM 711 C CA . ASN A 1 89 ? 8.966 1.231 7.561 1.00 94.56 89 ASN A CA 1
ATOM 712 C C . ASN A 1 89 ? 10.084 2.293 7.628 1.00 94.56 89 ASN A C 1
ATOM 714 O O . ASN A 1 89 ? 9.830 3.464 7.920 1.00 94.56 89 ASN A O 1
ATOM 718 N N . GLU A 1 90 ? 11.321 1.896 7.320 1.00 94.44 90 GLU A N 1
ATOM 719 C CA . GLU A 1 90 ? 12.491 2.790 7.330 1.00 94.44 90 GLU A CA 1
ATOM 720 C C . GLU A 1 90 ? 12.360 3.983 6.368 1.00 94.44 90 GLU A C 1
ATOM 722 O O . GLU A 1 90 ? 12.947 5.035 6.606 1.00 94.44 90 GLU A O 1
ATOM 727 N N . GLN A 1 91 ? 11.564 3.851 5.300 1.00 92.38 91 GLN A N 1
ATOM 728 C CA . GLN A 1 91 ? 11.293 4.930 4.346 1.00 92.38 91 GLN A CA 1
ATOM 729 C C . GLN A 1 91 ? 10.104 5.824 4.748 1.00 92.38 91 GLN A C 1
ATOM 731 O O . GLN A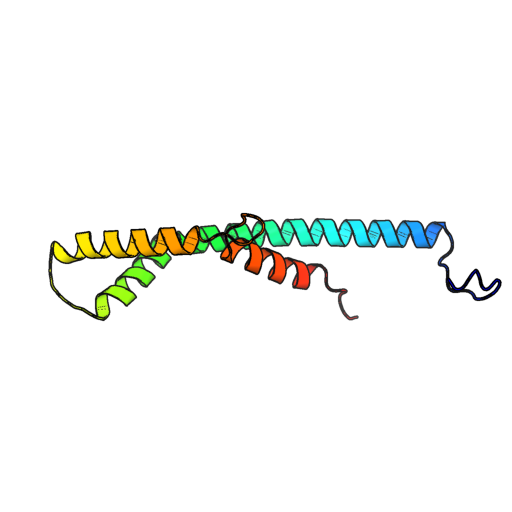 1 91 ? 9.719 6.710 3.986 1.00 92.38 91 GLN A O 1
ATOM 736 N N . GLY A 1 92 ? 9.492 5.607 5.918 1.00 94.44 92 GLY A N 1
ATOM 737 C CA . GLY A 1 92 ? 8.347 6.390 6.401 1.00 94.44 92 GLY A CA 1
ATOM 738 C C . GLY A 1 92 ? 6.999 6.028 5.759 1.00 94.44 92 GLY A C 1
ATOM 739 O O . GLY A 1 92 ? 5.985 6.686 6.022 1.00 94.44 92 GLY A O 1
ATOM 740 N N . LEU A 1 93 ? 6.947 4.975 4.940 1.00 93.69 93 LEU A N 1
ATOM 741 C CA . LEU A 1 93 ? 5.707 4.476 4.344 1.00 93.69 93 LEU A CA 1
ATOM 742 C C . LEU A 1 93 ? 4.987 3.537 5.315 1.00 93.69 93 LEU A C 1
ATOM 744 O O . LEU A 1 93 ? 5.659 2.828 6.067 1.00 93.69 93 LEU A O 1
ATOM 748 N N . PRO A 1 94 ? 3.640 3.491 5.307 1.00 95.69 94 PRO A N 1
ATOM 749 C CA . PRO A 1 94 ? 2.918 2.429 5.996 1.00 95.69 94 PRO A CA 1
ATOM 750 C C . PRO A 1 94 ? 3.430 1.070 5.513 1.00 95.69 94 PRO A C 1
ATOM 752 O O . PRO A 1 94 ? 3.554 0.863 4.305 1.00 95.69 94 PRO A O 1
ATOM 755 N N . VAL A 1 95 ? 3.725 0.156 6.438 1.00 95.31 95 VAL A N 1
ATOM 756 C CA . VAL A 1 95 ? 4.308 -1.156 6.104 1.00 95.31 95 VAL A CA 1
ATOM 757 C C . VAL A 1 95 ? 3.443 -1.888 5.076 1.00 95.31 95 VAL A C 1
ATOM 759 O O . VAL A 1 95 ? 3.949 -2.275 4.027 1.00 95.31 95 VAL A O 1
ATOM 762 N N . LEU A 1 96 ? 2.129 -1.957 5.313 1.00 93.81 96 LEU A N 1
ATOM 763 C CA . LEU A 1 96 ? 1.181 -2.618 4.411 1.00 93.81 96 LEU A CA 1
ATOM 764 C C . LEU A 1 96 ? 1.183 -2.013 2.998 1.00 93.81 96 LEU A C 1
ATOM 766 O O . LEU A 1 96 ? 1.140 -2.734 2.006 1.00 93.81 96 LEU A O 1
ATOM 770 N N . PHE A 1 97 ? 1.276 -0.684 2.901 1.00 95.88 97 PHE A N 1
ATOM 771 C CA . PHE A 1 97 ? 1.368 -0.004 1.610 1.00 95.88 97 PHE A CA 1
ATOM 772 C C . PHE A 1 97 ? 2.654 -0.387 0.876 1.00 95.88 97 PHE A C 1
ATOM 774 O O . PHE A 1 97 ? 2.627 -0.677 -0.315 1.00 95.88 97 PHE A O 1
ATOM 781 N N . ALA A 1 98 ? 3.788 -0.384 1.578 1.00 96.62 98 ALA A N 1
ATOM 782 C CA . ALA A 1 98 ? 5.080 -0.700 0.982 1.00 96.62 98 ALA A CA 1
ATOM 783 C C . ALA A 1 98 ? 5.159 -2.159 0.507 1.00 96.62 98 ALA A C 1
ATOM 785 O O . ALA A 1 98 ? 5.709 -2.421 -0.564 1.00 96.62 98 ALA A O 1
ATOM 786 N N . GLU A 1 99 ? 4.590 -3.090 1.272 1.00 96.19 99 GLU A N 1
ATOM 787 C CA . GLU A 1 99 ? 4.500 -4.505 0.904 1.00 96.19 99 GLU A CA 1
ATOM 788 C C . GLU A 1 99 ? 3.659 -4.702 -0.361 1.00 96.19 99 GLU A C 1
ATOM 790 O O . GLU A 1 99 ? 4.112 -5.345 -1.311 1.00 96.19 99 GLU A O 1
ATOM 795 N N . GLU A 1 100 ? 2.475 -4.090 -0.416 1.00 97.62 100 GLU A N 1
ATOM 796 C CA . GLU A 1 100 ? 1.575 -4.222 -1.560 1.00 97.62 100 GLU A CA 1
ATOM 797 C C . GLU A 1 100 ? 2.126 -3.545 -2.822 1.00 97.62 100 GLU A C 1
ATOM 799 O O . GLU A 1 100 ? 2.054 -4.101 -3.925 1.00 97.62 100 GLU A O 1
ATOM 804 N N . LEU A 1 101 ? 2.762 -2.382 -2.652 1.00 97.50 101 LEU A N 1
ATOM 805 C CA . LEU A 1 101 ? 3.486 -1.684 -3.709 1.00 97.50 101 LEU A CA 1
ATOM 806 C C . LEU A 1 101 ? 4.594 -2.579 -4.280 1.00 97.50 101 LEU A C 1
ATOM 808 O O . LEU A 1 101 ? 4.691 -2.746 -5.494 1.00 97.50 101 LEU A O 1
ATOM 812 N N . ALA A 1 102 ? 5.430 -3.174 -3.425 1.00 97.06 102 ALA A N 1
ATOM 813 C CA . ALA A 1 102 ? 6.530 -4.027 -3.866 1.00 97.06 102 ALA A CA 1
ATOM 814 C C . ALA A 1 102 ? 6.026 -5.282 -4.594 1.00 97.06 102 ALA A C 1
ATOM 816 O O . ALA A 1 102 ? 6.549 -5.628 -5.658 1.00 97.06 102 ALA A O 1
ATOM 817 N N . ARG A 1 103 ? 4.985 -5.927 -4.051 1.00 97.50 103 ARG A N 1
ATOM 818 C CA . ARG A 1 103 ? 4.350 -7.116 -4.631 1.00 97.50 103 ARG A CA 1
ATOM 819 C C . ARG A 1 103 ? 3.803 -6.829 -6.025 1.00 97.50 103 ARG A C 1
ATOM 821 O O . ARG A 1 103 ? 4.251 -7.435 -6.999 1.00 97.50 103 ARG A O 1
ATOM 828 N N . THR A 1 104 ? 2.900 -5.855 -6.139 1.00 97.94 104 THR A N 1
ATOM 829 C CA . THR A 1 104 ? 2.254 -5.532 -7.416 1.00 97.94 104 THR A CA 1
ATOM 830 C C . THR A 1 104 ? 3.265 -4.990 -8.428 1.00 97.94 104 THR A C 1
ATOM 832 O O . THR A 1 104 ? 3.190 -5.316 -9.614 1.00 97.94 104 THR A O 1
ATOM 835 N N . TYR A 1 105 ? 4.259 -4.208 -7.992 1.00 97.81 105 TYR A N 1
ATOM 836 C CA . TYR A 1 105 ? 5.324 -3.753 -8.885 1.00 97.81 105 TYR A CA 1
ATOM 837 C C . TYR A 1 105 ? 6.096 -4.935 -9.474 1.00 97.81 105 TYR A C 1
ATOM 839 O O . TYR A 1 105 ? 6.265 -4.994 -10.691 1.00 97.81 105 TYR A O 1
ATOM 847 N N . ALA A 1 106 ? 6.532 -5.889 -8.646 1.00 96.12 106 ALA A N 1
ATOM 848 C CA . ALA A 1 106 ? 7.279 -7.056 -9.109 1.00 96.12 106 ALA A CA 1
ATOM 849 C C . ALA 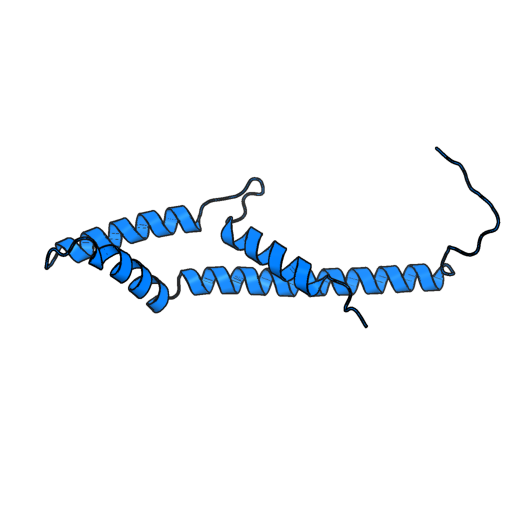A 1 106 ? 6.465 -7.895 -10.107 1.00 96.12 106 ALA A C 1
ATOM 851 O O . ALA A 1 106 ? 6.992 -8.306 -11.141 1.00 96.12 106 ALA A O 1
ATOM 852 N N . GLU A 1 107 ? 5.170 -8.083 -9.847 1.00 95.94 107 GLU A N 1
ATOM 853 C CA . GLU A 1 107 ? 4.254 -8.787 -10.749 1.00 95.94 107 GLU A CA 1
ATOM 854 C C . GLU A 1 107 ? 4.095 -8.082 -12.105 1.00 95.94 107 GLU A C 1
ATOM 856 O O . GLU A 1 107 ? 4.051 -8.735 -13.149 1.00 95.94 107 GLU A O 1
ATOM 861 N N . ARG A 1 108 ? 4.016 -6.745 -12.112 1.00 93.94 108 ARG A N 1
ATOM 862 C CA . ARG A 1 108 ? 3.771 -5.944 -13.325 1.00 93.94 108 ARG A CA 1
ATOM 863 C C . ARG A 1 108 ? 5.040 -5.596 -14.102 1.00 93.94 108 ARG A C 1
ATOM 865 O O . ARG A 1 108 ? 4.960 -5.394 -15.312 1.00 93.94 108 ARG A O 1
ATOM 872 N N . ALA A 1 109 ? 6.182 -5.510 -13.426 1.00 92.69 109 ALA A N 1
ATOM 873 C CA . ALA A 1 109 ? 7.483 -5.231 -14.028 1.00 92.69 109 ALA A CA 1
ATOM 874 C C . ALA A 1 109 ? 8.165 -6.498 -14.566 1.00 92.69 109 ALA A C 1
ATOM 876 O O . ALA A 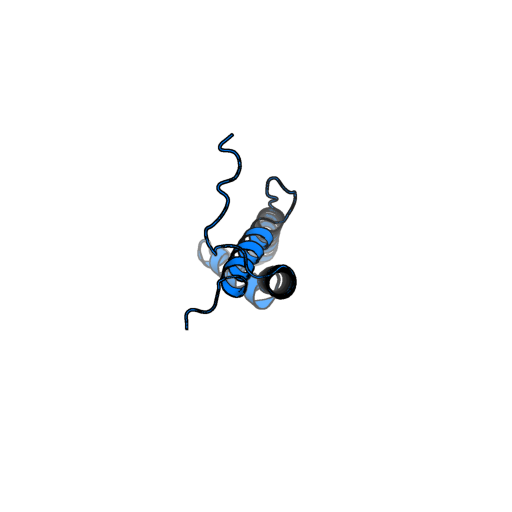1 109 ? 9.091 -6.395 -15.373 1.00 92.69 109 ALA A O 1
ATOM 877 N N . ALA A 1 110 ? 7.725 -7.689 -14.140 1.00 85.81 110 ALA A N 1
ATOM 878 C CA . ALA A 1 110 ? 8.272 -8.941 -14.635 1.00 85.81 110 ALA A CA 1
ATOM 879 C C . ALA A 1 110 ? 8.073 -9.063 -16.160 1.00 85.81 110 ALA A C 1
ATOM 881 O O . ALA A 1 110 ? 6.963 -8.859 -16.667 1.00 85.81 110 ALA A O 1
ATOM 882 N N . PRO A 1 111 ? 9.122 -9.434 -16.918 1.00 72.44 111 PRO A N 1
ATOM 883 C CA . PRO A 1 111 ? 8.977 -9.684 -18.342 1.00 72.44 111 PRO A CA 1
ATOM 884 C C . PRO A 1 111 ? 7.984 -10.832 -18.541 1.00 72.44 111 PRO A C 1
ATOM 886 O O . PRO A 1 111 ? 8.160 -11.921 -17.989 1.00 72.44 111 PRO A O 1
ATOM 889 N N . LYS A 1 112 ? 6.932 -10.601 -19.336 1.00 64.06 112 LYS A N 1
ATOM 890 C CA . LYS A 1 112 ? 5.989 -11.663 -19.709 1.00 64.06 112 LYS A CA 1
ATOM 891 C C . LYS A 1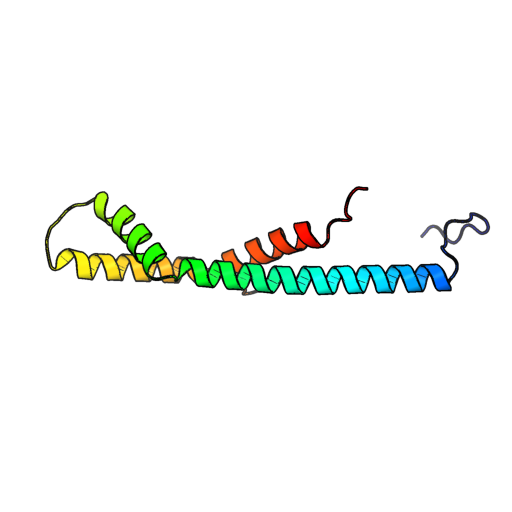 112 ? 6.775 -12.773 -20.406 1.00 64.06 112 LYS A C 1
ATOM 893 O O . LYS A 1 112 ? 7.280 -12.560 -21.509 1.00 64.06 112 LYS A O 1
ATOM 898 N N . LYS A 1 113 ? 6.894 -13.940 -19.763 1.00 50.03 113 LYS A N 1
ATOM 899 C CA . LYS A 1 113 ? 7.415 -15.144 -20.418 1.00 50.03 113 LYS A CA 1
ATOM 900 C C . LYS A 1 113 ? 6.514 -15.429 -21.624 1.00 50.03 113 LYS A C 1
ATOM 902 O O . LYS A 1 113 ? 5.303 -15.561 -21.452 1.00 50.03 113 LYS A O 1
ATOM 907 N N . LYS A 1 114 ? 7.104 -15.406 -22.818 1.00 38.12 114 LYS A N 1
ATOM 908 C CA . LYS A 1 114 ? 6.473 -15.886 -24.050 1.00 38.12 114 LYS A CA 1
ATOM 909 C C . LYS A 1 114 ? 6.495 -17.405 -24.075 1.00 38.12 114 LYS A C 1
ATOM 911 O O . LYS A 1 114 ? 7.495 -17.963 -23.570 1.00 38.12 114 LYS A O 1
#

Radius of gyration: 24.13 Å; chains: 1; bounding box: 63×22×61 Å

Sequence (114 aa):
MKLLDPHGNRYLGAVDAIRSSFADLRTHQSALMAAIQAATDELMTRIEPSELQERFDRGLKRGAILGAANRMKYWDLYIEFYQALNQRNEQGLPVLFAEELARTYAERAAPKKK